Protein AF-A0A559KJH3-F1 (afdb_monomer_lite)

InterPro domains:
  IPR053285 Thylakoid lumenal pentapeptide repeat protein [PTHR47121] (6-112)
  IPR057481 Decapeptide repeat [PF25296] (1-58)

Foldseek 3Di:
DQVLVVVVVPDALLNVVVVPDALLSVVVSPDAPVSNVVSVDALLSNVVSVDAPVSCVVPDQLLSNVVSPDACLSCVVPDAPLSNVVSPDDPVSNVVSVDALVSCVVSPDDPVSVVSVVVVVVVVVVVVVVVVVVVVVVVVVVVVVVVVPDDDD

Organism: NCBI:txid267362

pLDDT: mean 89.69, std 12.47, range [52.88, 98.44]

Sequence (153 aa):
YTVKDLKDAGFTATELKNAGFQATELKDAGFTATELKNAGFAATELKNAGFKANELKADYTVKDLKDAGFTATELKADYTVKDLKDAGFKAKELINAQFTATELKNAGFTATDNEINKSFNITIFFLVIVIMSIIFVMFVINKNQNLKKKPKN

Secondary structure (DSSP, 8-state):
--HHHHHHTT--HHHHHHTT--HHHHHHTT--HHHHHHTT--HHHHHHTT--HHHHTTTS-HHHHHHTT--HHHHTTT--HHHHHHTT--HHHHHHTT--HHHHHHTT--TTSHHHHHHHHHHHHHHHHHHHHHHHHHHHHHHHHHHHTS---

Radius of gyration: 27.8 Å; chains: 1; bounding box: 46×40×95 Å

Structure (mmCIF, N/CA/C/O backbone):
data_AF-A0A559KJH3-F1
#
_entry.id   AF-A0A559KJH3-F1
#
loop_
_atom_site.group_PDB
_atom_site.id
_atom_site.type_symbol
_atom_site.label_atom_id
_atom_site.label_alt_id
_atom_site.label_comp_id
_atom_site.label_asym_id
_atom_site.label_entity_id
_atom_site.label_seq_id
_atom_site.pdbx_PDB_ins_code
_atom_site.Cartn_x
_atom_site.Cartn_y
_atom_site.Cartn_z
_atom_site.occupancy
_atom_site.B_iso_or_equiv
_atom_site.auth_seq_id
_atom_site.auth_comp_id
_atom_site.auth_asym_id
_atom_site.auth_atom_id
_atom_site.pdbx_PDB_model_num
ATOM 1 N N . TYR A 1 1 ? -18.570 -9.232 24.515 1.00 80.44 1 TYR A N 1
ATOM 2 C CA . TYR A 1 1 ? -18.994 -8.327 23.435 1.00 80.44 1 TYR A CA 1
ATOM 3 C C . TYR A 1 1 ? -17.964 -8.405 22.335 1.00 80.44 1 TYR A C 1
ATOM 5 O O . TYR A 1 1 ? -16.778 -8.422 22.647 1.00 80.44 1 TYR A O 1
ATOM 13 N N . THR A 1 2 ? -18.397 -8.545 21.088 1.00 94.12 2 THR A N 1
ATOM 14 C CA . THR A 1 2 ? -17.506 -8.434 19.930 1.00 94.12 2 THR A CA 1
ATOM 15 C C . THR A 1 2 ? -17.128 -6.967 19.716 1.00 94.12 2 THR A C 1
ATOM 17 O O . THR A 1 2 ? -17.827 -6.067 20.182 1.00 94.12 2 THR A O 1
ATOM 20 N N . VAL A 1 3 ? -16.044 -6.699 18.986 1.00 95.00 3 VAL A N 1
ATOM 21 C CA . VAL A 1 3 ? -15.673 -5.322 18.613 1.00 95.00 3 VAL A CA 1
ATOM 22 C C . VAL A 1 3 ? -16.775 -4.654 17.787 1.00 95.00 3 VAL A C 1
ATOM 24 O O . VAL A 1 3 ? -17.019 -3.458 17.929 1.00 95.00 3 VAL A O 1
ATOM 27 N N . LYS A 1 4 ? -17.505 -5.439 16.987 1.00 96.31 4 LYS A N 1
ATOM 28 C CA . LYS A 1 4 ? -18.681 -4.962 16.262 1.00 96.31 4 LYS A CA 1
ATOM 29 C C . LYS A 1 4 ? -19.794 -4.504 17.211 1.00 96.31 4 LYS A C 1
ATOM 31 O O . LYS A 1 4 ? -20.330 -3.425 17.001 1.00 96.31 4 LYS A O 1
ATOM 36 N N . ASP A 1 5 ? -20.085 -5.258 18.273 1.00 97.00 5 ASP A N 1
ATOM 37 C CA . ASP A 1 5 ? -21.086 -4.845 19.273 1.00 97.00 5 ASP A CA 1
ATOM 38 C C . ASP A 1 5 ? -20.685 -3.529 19.954 1.00 97.00 5 ASP A C 1
ATOM 40 O O . ASP A 1 5 ? -21.532 -2.680 20.215 1.00 97.00 5 ASP A O 1
ATOM 44 N N . LEU A 1 6 ? -19.387 -3.340 20.225 1.00 96.94 6 LEU A N 1
ATOM 45 C CA . LEU A 1 6 ? -18.873 -2.096 20.803 1.00 96.94 6 LEU A CA 1
ATOM 46 C C . LEU A 1 6 ? -19.002 -0.926 19.819 1.00 96.94 6 LEU A C 1
ATOM 48 O O . LEU A 1 6 ? -19.434 0.157 20.207 1.00 96.94 6 LEU A O 1
ATOM 52 N N . LYS A 1 7 ? -18.694 -1.142 18.538 1.00 96.56 7 LYS A N 1
ATOM 53 C CA . LYS A 1 7 ? -18.914 -0.135 17.495 1.00 96.56 7 LYS A CA 1
ATOM 54 C C . LYS A 1 7 ? -20.393 0.248 17.388 1.00 96.56 7 LYS A C 1
ATOM 56 O O . LYS A 1 7 ? -20.714 1.433 17.374 1.00 96.56 7 LYS A O 1
ATOM 61 N N . ASP A 1 8 ? -21.283 -0.742 17.351 1.00 96.75 8 ASP A N 1
ATOM 62 C CA . ASP A 1 8 ? -22.734 -0.536 17.260 1.00 96.75 8 ASP A CA 1
ATOM 63 C C . ASP A 1 8 ? -23.289 0.165 18.519 1.00 96.75 8 ASP A C 1
ATOM 65 O O . ASP A 1 8 ? -24.271 0.902 18.440 1.00 96.75 8 ASP A O 1
ATOM 69 N N . ALA A 1 9 ? -22.627 -0.002 19.670 1.00 96.94 9 ALA A N 1
ATOM 70 C CA . ALA A 1 9 ? -22.907 0.727 20.907 1.00 96.94 9 ALA A CA 1
ATOM 71 C C . ALA A 1 9 ? -22.328 2.160 20.944 1.00 96.94 9 ALA A C 1
ATOM 73 O O . ALA A 1 9 ? -22.537 2.871 21.926 1.00 96.94 9 ALA A O 1
ATOM 74 N N . GLY A 1 10 ? -21.627 2.600 19.894 1.00 96.81 10 GLY A N 1
ATOM 75 C CA . GLY A 1 10 ? -21.140 3.972 19.736 1.00 96.81 10 GLY A CA 1
ATOM 76 C C . GLY A 1 10 ? -19.699 4.220 20.185 1.00 96.81 10 GLY A C 1
ATOM 77 O O . GLY A 1 10 ? -19.275 5.374 20.194 1.00 96.81 10 GLY A O 1
ATOM 78 N N . PHE A 1 11 ? -18.932 3.180 20.527 1.00 97.88 11 PHE A N 1
ATOM 79 C CA . PHE A 1 11 ? -17.512 3.347 20.842 1.00 97.88 11 PHE A CA 1
ATOM 80 C C . PHE A 1 11 ? -16.716 3.735 19.591 1.00 97.88 11 PHE A C 1
ATOM 82 O O . PHE A 1 11 ? -16.850 3.139 18.519 1.00 97.88 11 PHE A O 1
ATOM 89 N N . THR A 1 12 ? -15.843 4.725 19.741 1.00 98.19 12 THR A N 1
ATOM 90 C CA . THR A 1 12 ? -14.959 5.217 18.683 1.00 98.19 12 THR A CA 1
ATOM 91 C C . THR A 1 12 ? -13.722 4.333 18.522 1.00 98.19 12 THR A C 1
ATOM 93 O O . THR A 1 12 ? -13.271 3.672 19.460 1.00 98.19 12 THR A O 1
ATOM 96 N N . ALA A 1 13 ? -13.094 4.376 17.343 1.00 98.06 13 ALA A N 1
ATOM 97 C CA . ALA A 1 13 ? -11.824 3.686 17.108 1.00 98.06 13 ALA A CA 1
ATOM 98 C C . ALA A 1 13 ? -10.724 4.109 18.105 1.00 98.06 13 ALA A C 1
ATOM 100 O O . ALA A 1 13 ? -9.914 3.278 18.508 1.00 98.06 13 ALA A O 1
ATOM 101 N N . THR A 1 14 ? -10.709 5.377 18.534 1.00 98.44 14 THR A N 1
ATOM 102 C CA . THR A 1 14 ? -9.753 5.900 19.524 1.00 98.44 14 THR A CA 1
ATOM 103 C C . THR A 1 14 ? -9.953 5.266 20.896 1.00 98.44 14 THR A C 1
ATOM 105 O O . THR A 1 14 ? -8.985 4.834 21.517 1.00 98.44 14 THR A O 1
ATOM 108 N N . GLU A 1 15 ? -11.197 5.179 21.371 1.00 98.38 15 GLU A N 1
ATOM 109 C CA . GLU A 1 15 ? -11.509 4.544 22.657 1.00 98.38 15 GLU A CA 1
ATOM 110 C C . GLU A 1 15 ? -11.135 3.065 22.643 1.00 98.38 15 GLU A C 1
ATOM 112 O O . GLU A 1 15 ? -10.513 2.576 23.584 1.00 98.38 15 GLU A O 1
ATOM 117 N N . LEU A 1 16 ? -11.444 2.368 21.548 1.00 97.94 16 LEU A N 1
ATOM 118 C CA . LEU A 1 16 ? -11.119 0.954 21.411 1.00 97.94 16 LEU A CA 1
ATOM 119 C C . LEU A 1 16 ? -9.606 0.722 21.300 1.00 97.94 16 LEU A C 1
ATOM 121 O O . LEU A 1 16 ? -9.075 -0.179 21.945 1.00 97.94 16 LEU A O 1
ATOM 125 N N . LYS A 1 17 ? -8.874 1.572 20.578 1.00 97.94 17 LYS A N 1
ATOM 126 C CA . LYS A 1 17 ? -7.408 1.511 20.564 1.00 97.94 17 LYS A CA 1
ATOM 127 C C . LYS A 1 17 ? -6.821 1.722 21.961 1.00 97.94 17 LYS A C 1
ATOM 129 O O . LYS A 1 17 ? -5.947 0.967 22.377 1.00 97.94 17 LYS A O 1
ATOM 134 N N . ASN A 1 18 ? -7.312 2.715 22.704 1.00 97.88 18 ASN A N 1
ATOM 135 C CA . ASN A 1 18 ? -6.870 2.977 24.078 1.00 97.88 18 ASN A CA 1
ATOM 136 C C . ASN A 1 18 ? -7.212 1.819 25.030 1.00 97.88 18 ASN A C 1
ATOM 138 O O . ASN A 1 18 ? -6.503 1.606 26.011 1.00 97.88 18 ASN A O 1
ATOM 142 N N . ALA A 1 19 ? -8.266 1.058 24.728 1.00 97.19 19 ALA A N 1
ATOM 143 C CA . ALA A 1 19 ? -8.620 -0.175 25.425 1.00 97.19 19 ALA A CA 1
ATOM 144 C C . ALA A 1 19 ? -7.776 -1.397 24.999 1.00 97.19 19 ALA A C 1
ATOM 146 O O . ALA A 1 19 ? -7.929 -2.466 25.586 1.00 97.19 19 ALA A O 1
ATOM 147 N N . GLY A 1 20 ? -6.878 -1.248 24.019 1.00 97.25 20 GLY A N 1
ATOM 148 C CA . GLY A 1 20 ? -5.938 -2.283 23.584 1.00 97.25 20 GLY A CA 1
ATOM 149 C C . GLY A 1 20 ? -6.370 -3.096 22.363 1.00 97.25 20 GLY A C 1
ATOM 150 O O . GLY A 1 20 ? -5.736 -4.107 22.076 1.00 97.25 20 GLY A O 1
ATOM 151 N N . PHE A 1 21 ? -7.420 -2.685 21.644 1.00 97.81 21 PHE A N 1
ATOM 152 C CA . PHE A 1 21 ? -7.818 -3.354 20.403 1.00 97.81 21 PHE A CA 1
ATOM 153 C C . PHE A 1 21 ? -6.862 -3.032 19.252 1.00 97.81 21 PHE A C 1
ATOM 155 O O . PHE A 1 21 ? -6.460 -1.884 19.042 1.00 97.81 21 PHE A O 1
ATOM 162 N N . GLN A 1 22 ? -6.551 -4.054 18.461 1.00 98.06 22 GLN A N 1
ATOM 163 C CA . GLN A 1 22 ? -5.651 -3.963 17.321 1.00 98.06 22 GLN A CA 1
ATOM 164 C C . GLN A 1 22 ? -6.390 -3.505 16.055 1.00 98.06 22 GLN A C 1
ATOM 166 O O . GLN A 1 22 ? -7.589 -3.734 15.884 1.00 98.06 22 GLN A O 1
ATOM 171 N N . ALA A 1 23 ? -5.658 -2.918 15.102 1.00 98.06 23 ALA A N 1
ATOM 172 C CA . ALA A 1 23 ? -6.223 -2.456 13.830 1.00 98.06 23 ALA A CA 1
ATOM 173 C C . ALA A 1 23 ? -6.962 -3.559 13.043 1.00 98.06 23 ALA A C 1
ATOM 175 O O . ALA A 1 23 ? -7.960 -3.266 12.388 1.00 98.06 23 ALA A O 1
ATOM 176 N N . THR A 1 24 ? -6.504 -4.816 13.120 1.00 98.25 24 THR A N 1
ATOM 177 C CA . THR A 1 24 ? -7.180 -5.988 12.530 1.00 98.25 24 THR A CA 1
ATOM 178 C C . THR A 1 24 ? -8.588 -6.164 13.080 1.00 98.25 24 THR A C 1
ATOM 180 O O . THR A 1 24 ? -9.539 -6.267 12.315 1.00 98.25 24 THR A O 1
ATOM 183 N N . GLU A 1 25 ? -8.734 -6.135 14.404 1.00 98.12 25 GLU A N 1
ATOM 184 C CA . GLU A 1 25 ? -10.016 -6.365 15.072 1.00 98.12 25 GLU A CA 1
ATOM 185 C C . GLU A 1 25 ? -11.003 -5.233 14.773 1.00 98.12 25 GLU A C 1
ATOM 187 O O . GLU A 1 25 ? -12.192 -5.465 14.552 1.00 98.12 25 GLU A O 1
ATOM 192 N N . LEU A 1 26 ? -10.502 -3.996 14.712 1.00 98.19 26 LEU A N 1
ATOM 193 C CA . LEU A 1 26 ? -11.313 -2.840 14.347 1.00 98.19 26 LEU A CA 1
ATOM 194 C C . LEU A 1 26 ? -11.728 -2.880 12.870 1.00 98.19 26 LEU A C 1
ATOM 196 O O . LEU A 1 26 ? -12.877 -2.582 12.539 1.00 98.19 26 LEU A O 1
ATOM 200 N N . LYS A 1 27 ? -10.834 -3.289 11.969 1.00 98.19 27 LYS A N 1
ATOM 201 C CA . LYS A 1 27 ? -11.180 -3.480 10.558 1.00 98.19 27 LYS A CA 1
ATOM 202 C C . LYS A 1 27 ? -12.259 -4.548 10.384 1.00 98.19 27 LYS A C 1
ATOM 204 O O . LYS A 1 27 ? -13.215 -4.315 9.650 1.00 98.19 27 LYS A O 1
ATOM 209 N N . ASP A 1 28 ? -12.144 -5.675 11.083 1.00 97.88 28 ASP A N 1
ATOM 210 C CA . ASP A 1 28 ? -13.130 -6.762 11.034 1.00 97.88 28 ASP A CA 1
ATOM 211 C C . ASP A 1 28 ? -14.492 -6.328 11.607 1.00 97.88 28 ASP A C 1
ATOM 213 O O . ASP A 1 28 ? -15.543 -6.769 11.142 1.00 97.88 28 ASP A O 1
ATOM 217 N N . ALA A 1 29 ? -14.492 -5.389 12.558 1.00 97.44 29 ALA A N 1
ATOM 218 C CA . ALA A 1 29 ? -15.695 -4.705 13.037 1.00 97.44 29 ALA A CA 1
ATOM 219 C C . ALA A 1 29 ? -16.235 -3.629 12.071 1.00 97.44 29 ALA A C 1
ATOM 221 O O . ALA A 1 29 ? -17.271 -3.014 12.332 1.00 97.44 29 ALA A O 1
ATOM 222 N N . GLY A 1 30 ? -15.555 -3.396 10.948 1.00 97.50 30 GLY A N 1
ATOM 223 C CA . GLY A 1 30 ? -15.970 -2.498 9.878 1.00 97.50 30 GLY A CA 1
ATOM 224 C C . GLY A 1 30 ? -15.522 -1.049 10.046 1.00 97.50 30 GLY A C 1
ATOM 225 O O . GLY A 1 30 ? -16.130 -0.170 9.438 1.00 97.50 30 GLY A O 1
ATOM 226 N N . PHE A 1 31 ? -14.538 -0.746 10.899 1.00 98.19 31 PHE A N 1
ATOM 227 C CA . PHE A 1 31 ? -13.913 0.581 10.906 1.00 98.19 31 PHE A CA 1
ATOM 228 C C . PHE A 1 31 ? -13.125 0.817 9.612 1.00 98.19 31 PHE A C 1
ATOM 230 O O . PHE A 1 31 ? -12.433 -0.064 9.101 1.00 98.19 31 PHE A O 1
ATOM 237 N N . THR A 1 32 ? -13.239 2.027 9.082 1.00 98.12 32 THR A N 1
ATOM 238 C CA . THR A 1 32 ? -12.542 2.487 7.880 1.00 98.12 32 THR A CA 1
ATOM 239 C C . THR A 1 32 ? -11.095 2.856 8.191 1.00 98.12 32 THR A C 1
ATOM 241 O O . THR A 1 32 ? -10.757 3.229 9.315 1.00 98.12 32 THR A O 1
ATOM 244 N N . ALA A 1 33 ? -10.232 2.830 7.174 1.00 97.75 33 ALA A N 1
ATOM 245 C CA . ALA A 1 33 ? -8.847 3.276 7.305 1.00 97.75 33 ALA A CA 1
ATOM 246 C C . ALA A 1 33 ? -8.731 4.697 7.884 1.00 97.75 33 ALA A C 1
ATOM 248 O O . ALA A 1 33 ? -7.896 4.934 8.755 1.00 97.75 33 ALA A O 1
ATOM 249 N N . THR A 1 34 ? -9.596 5.620 7.452 1.00 97.88 34 THR A N 1
ATOM 250 C CA . THR A 1 34 ? -9.632 7.005 7.939 1.00 97.88 34 THR A CA 1
ATOM 251 C C . THR A 1 34 ? -9.970 7.083 9.426 1.00 97.88 34 THR A C 1
ATOM 253 O O . THR A 1 34 ? -9.301 7.796 10.172 1.00 97.88 34 THR A O 1
ATOM 256 N N . GLU A 1 35 ? -10.965 6.321 9.895 1.00 98.06 35 GLU A N 1
ATOM 257 C CA . GLU A 1 35 ? -11.299 6.256 11.326 1.00 98.06 35 GLU A CA 1
ATOM 258 C C . GLU A 1 35 ? -10.116 5.733 12.151 1.00 98.06 35 GLU A C 1
ATOM 260 O O . GLU A 1 35 ? -9.799 6.292 13.201 1.00 98.06 35 GLU A O 1
ATOM 265 N N . LEU A 1 36 ? -9.415 4.708 11.659 1.00 98.25 36 LEU A N 1
ATOM 266 C CA . LEU A 1 36 ? -8.251 4.150 12.349 1.00 98.25 36 LEU A CA 1
ATOM 267 C C . LEU A 1 36 ? -7.046 5.098 12.334 1.00 98.25 36 LEU A C 1
ATOM 269 O O . LEU A 1 36 ? -6.353 5.254 13.339 1.00 98.25 36 LEU A O 1
ATOM 273 N N . LYS A 1 37 ? -6.812 5.798 11.227 1.00 97.81 37 LYS A N 1
ATOM 274 C CA . LYS A 1 37 ? -5.777 6.830 11.144 1.00 97.81 37 LYS A CA 1
AT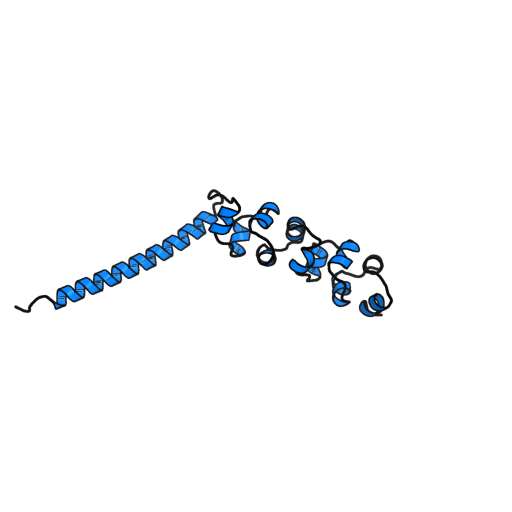OM 275 C C . LYS A 1 37 ? -6.053 7.977 12.117 1.00 97.81 37 LYS A C 1
ATOM 277 O O . LYS A 1 37 ? -5.137 8.421 12.803 1.00 97.81 37 LYS A O 1
ATOM 282 N N . ASN A 1 38 ? -7.311 8.400 12.252 1.00 97.81 38 ASN A N 1
ATOM 283 C CA . ASN A 1 38 ? -7.721 9.413 13.231 1.00 97.81 38 ASN A CA 1
ATOM 284 C C . ASN A 1 38 ? -7.596 8.921 14.682 1.00 97.81 38 ASN A C 1
ATOM 286 O O . ASN A 1 38 ? -7.286 9.712 15.570 1.00 97.81 38 ASN A O 1
ATOM 290 N N . ALA A 1 39 ? -7.746 7.614 14.917 1.00 97.81 39 ALA A N 1
ATOM 291 C CA . ALA A 1 39 ? -7.386 6.966 16.181 1.00 97.81 39 ALA A CA 1
ATOM 292 C C . ALA A 1 39 ? -5.860 6.837 16.390 1.00 97.81 39 ALA A C 1
ATOM 294 O O . ALA A 1 39 ? -5.389 6.370 17.429 1.00 97.81 39 ALA A O 1
ATOM 295 N N . GLY A 1 40 ? -5.059 7.256 15.411 1.00 97.81 40 GLY A N 1
ATOM 296 C CA . GLY A 1 40 ? -3.605 7.311 15.474 1.00 97.81 40 GLY A CA 1
ATOM 297 C C . GLY A 1 40 ? -2.908 6.005 15.109 1.00 97.81 40 GLY A C 1
ATOM 298 O O . GLY A 1 40 ? -1.771 5.808 15.533 1.00 97.81 40 GLY A O 1
ATOM 299 N N . PHE A 1 41 ? -3.567 5.062 14.432 1.00 98.19 41 PHE A N 1
ATOM 300 C CA . PHE A 1 41 ? -2.865 3.906 13.863 1.00 98.19 41 PHE A CA 1
ATOM 301 C C . PHE A 1 41 ? -1.891 4.366 12.766 1.00 98.19 41 PHE A C 1
ATOM 303 O O . PHE A 1 41 ? -2.192 5.259 11.972 1.00 98.19 41 PHE A O 1
ATOM 310 N N . ALA A 1 42 ? -0.706 3.767 12.720 1.00 97.94 42 ALA A N 1
ATOM 311 C CA . ALA A 1 42 ? 0.276 4.002 11.672 1.00 97.94 42 ALA A CA 1
ATOM 312 C C . ALA A 1 42 ? -0.077 3.215 10.398 1.00 97.94 42 ALA A C 1
ATOM 314 O O . ALA A 1 42 ? -0.692 2.149 10.460 1.00 97.94 42 ALA A O 1
ATOM 315 N N . ALA A 1 43 ? 0.391 3.681 9.235 1.00 97.94 43 ALA A N 1
ATOM 316 C CA . ALA A 1 43 ? 0.181 2.984 7.962 1.00 97.94 43 ALA A CA 1
ATOM 317 C C . ALA A 1 43 ? 0.666 1.521 7.994 1.00 97.94 43 ALA A C 1
ATOM 319 O O . ALA A 1 43 ? 0.026 0.657 7.400 1.00 97.94 43 ALA A O 1
ATOM 320 N N . THR A 1 44 ? 1.749 1.220 8.722 1.00 98.31 44 THR A N 1
ATOM 321 C CA . THR A 1 44 ? 2.257 -0.151 8.905 1.00 98.31 44 THR A CA 1
ATOM 322 C C . THR A 1 44 ? 1.256 -1.040 9.637 1.00 98.31 44 THR A C 1
ATOM 324 O O . THR A 1 44 ? 1.053 -2.188 9.252 1.00 98.31 44 THR A O 1
ATOM 327 N N . GLU A 1 45 ? 0.593 -0.519 10.671 1.00 98.31 45 GLU A N 1
ATOM 328 C CA . GLU A 1 45 ? -0.428 -1.259 11.421 1.00 98.31 45 GLU A CA 1
ATOM 329 C C . GLU A 1 45 ? -1.648 -1.534 10.539 1.00 98.31 45 GLU A C 1
ATOM 331 O O . GLU A 1 45 ? -2.175 -2.645 10.538 1.00 98.31 45 GLU A O 1
ATOM 336 N N . LEU A 1 46 ? -2.046 -0.556 9.719 1.00 98.38 46 LEU A N 1
ATOM 337 C CA . LEU A 1 46 ? -3.142 -0.718 8.765 1.00 98.38 46 LEU A CA 1
ATOM 338 C C . LEU A 1 46 ? -2.793 -1.696 7.640 1.00 98.38 46 LEU A C 1
ATOM 340 O O . LEU A 1 46 ? -3.617 -2.535 7.271 1.00 98.38 46 LEU A O 1
ATOM 344 N N . LYS A 1 47 ? -1.556 -1.663 7.135 1.00 98.06 47 LYS A N 1
ATOM 345 C CA . LYS A 1 47 ? -1.073 -2.661 6.177 1.00 98.06 47 LYS A CA 1
ATOM 346 C C . LYS A 1 47 ? -1.131 -4.064 6.776 1.00 98.06 47 LYS A C 1
ATOM 348 O O . LYS A 1 47 ? -1.637 -4.980 6.134 1.00 98.06 47 LYS A O 1
ATOM 353 N N . ASN A 1 48 ? -0.660 -4.227 8.011 1.00 98.12 48 ASN A N 1
ATOM 354 C CA . ASN A 1 48 ? -0.693 -5.508 8.719 1.00 98.12 48 ASN A CA 1
ATOM 355 C C . ASN A 1 48 ? -2.128 -5.971 9.008 1.00 98.12 48 ASN A C 1
ATOM 357 O O . ASN A 1 48 ? -2.396 -7.168 8.999 1.00 98.12 48 ASN A O 1
ATOM 361 N N . ALA A 1 49 ? -3.064 -5.032 9.176 1.00 97.69 49 ALA A N 1
ATOM 362 C CA . ALA A 1 49 ? -4.497 -5.311 9.217 1.00 97.69 49 ALA A CA 1
ATOM 363 C C . ALA A 1 49 ? -5.109 -5.661 7.847 1.00 97.69 49 ALA A C 1
ATOM 365 O O . ALA A 1 49 ? -6.289 -5.994 7.732 1.00 97.69 49 ALA A O 1
ATOM 366 N N . GLY A 1 50 ? -4.319 -5.610 6.777 1.00 97.81 50 GLY A N 1
ATOM 367 C CA . GLY A 1 50 ? -4.719 -5.977 5.426 1.00 97.81 50 GLY A CA 1
ATOM 368 C C . GLY A 1 50 ? -5.499 -4.889 4.693 1.00 97.81 50 GLY A C 1
ATOM 369 O O . GLY A 1 50 ? -6.276 -5.226 3.798 1.00 97.81 50 GLY A O 1
ATOM 370 N N . PHE A 1 51 ? -5.379 -3.620 5.093 1.00 98.06 51 PHE A N 1
ATOM 371 C CA . PHE A 1 51 ? -5.833 -2.516 4.247 1.00 98.06 51 PHE A CA 1
ATOM 372 C C . PHE A 1 51 ? -4.957 -2.427 2.998 1.00 98.06 51 PHE A C 1
ATOM 374 O O . PHE A 1 51 ? -3.736 -2.603 3.049 1.00 98.06 51 PHE A O 1
ATOM 381 N N . LYS A 1 52 ? -5.590 -2.149 1.864 1.00 97.44 52 LYS A N 1
ATOM 382 C CA . LYS A 1 52 ? -4.925 -1.937 0.582 1.00 97.44 52 LYS A CA 1
ATOM 383 C C . LYS A 1 52 ? -4.488 -0.484 0.443 1.00 97.44 52 LYS A C 1
ATOM 385 O O . LYS A 1 52 ? -5.045 0.419 1.060 1.00 97.44 52 LYS A O 1
ATOM 390 N N . ALA A 1 53 ? -3.511 -0.243 -0.424 1.00 96.12 53 ALA A N 1
ATOM 391 C CA . ALA A 1 53 ? -2.976 1.096 -0.643 1.00 96.12 53 ALA A CA 1
ATOM 392 C C . ALA A 1 53 ? -4.040 2.124 -1.064 1.00 96.12 53 ALA A C 1
ATOM 394 O O . ALA A 1 53 ? -4.007 3.259 -0.596 1.00 96.12 53 ALA A O 1
ATOM 395 N N . ASN A 1 54 ? -5.010 1.731 -1.896 1.00 95.88 54 ASN A N 1
ATOM 396 C CA . ASN A 1 54 ? -6.101 2.609 -2.321 1.00 95.88 54 ASN A CA 1
ATOM 397 C C . ASN A 1 54 ? -7.016 3.043 -1.162 1.00 95.88 54 ASN A C 1
ATOM 399 O O . ASN A 1 54 ? -7.539 4.153 -1.194 1.00 95.88 54 ASN A O 1
ATOM 403 N N . GLU A 1 55 ? -7.168 2.212 -0.128 1.00 97.06 55 GLU A N 1
ATOM 404 C CA . GLU A 1 55 ? -7.918 2.543 1.092 1.00 97.06 55 GLU A CA 1
ATOM 405 C C . GLU A 1 55 ? -7.150 3.531 1.982 1.00 97.06 55 GLU A C 1
ATOM 407 O O . GLU A 1 55 ? -7.758 4.282 2.737 1.00 97.06 55 GLU A O 1
ATOM 412 N N . LEU A 1 56 ? -5.817 3.555 1.881 1.00 97.12 56 LEU A N 1
ATOM 413 C CA . LEU A 1 56 ? -4.943 4.432 2.670 1.00 97.12 56 LEU A CA 1
ATOM 414 C C . LEU A 1 56 ? -4.570 5.733 1.942 1.00 97.12 56 LEU A C 1
ATOM 416 O O . LEU A 1 56 ? -4.101 6.683 2.568 1.00 97.12 56 LEU A O 1
ATOM 420 N N . LYS A 1 57 ? -4.780 5.796 0.624 1.00 94.44 57 LYS A N 1
ATOM 421 C CA . LYS A 1 57 ? -4.324 6.881 -0.257 1.00 94.44 57 LYS A CA 1
ATOM 422 C C . LYS A 1 57 ? -4.836 8.269 0.125 1.00 94.44 57 LYS A C 1
ATOM 424 O O . LYS A 1 57 ? -4.136 9.250 -0.110 1.00 94.44 57 LYS A O 1
ATOM 429 N N . ALA A 1 58 ? -6.047 8.363 0.670 1.00 93.69 58 ALA A N 1
ATOM 430 C CA . ALA A 1 58 ? -6.623 9.643 1.086 1.00 93.69 58 ALA A CA 1
ATOM 431 C C . ALA A 1 58 ? -5.917 10.231 2.317 1.00 93.69 58 ALA A C 1
ATOM 433 O O . ALA A 1 58 ? -5.929 11.441 2.526 1.00 93.69 58 ALA A O 1
ATOM 434 N N . ASP A 1 59 ? -5.298 9.369 3.121 1.00 96.06 59 ASP A N 1
ATOM 435 C CA . ASP A 1 59 ? -4.854 9.700 4.465 1.00 96.06 59 ASP A CA 1
ATOM 436 C C . ASP A 1 59 ? -3.340 9.677 4.648 1.00 96.06 59 ASP A C 1
ATOM 438 O O . ASP A 1 59 ? -2.834 10.358 5.543 1.00 96.06 59 ASP A O 1
ATOM 442 N N . TYR A 1 60 ? -2.627 8.939 3.803 1.00 96.56 60 TYR A N 1
ATOM 443 C CA . TYR A 1 60 ? -1.187 8.744 3.891 1.00 96.56 60 TYR A CA 1
ATOM 444 C C . TYR A 1 60 ? -0.485 9.172 2.609 1.00 96.56 60 TYR A C 1
ATOM 446 O O . TYR A 1 60 ? -0.984 8.984 1.497 1.00 96.56 60 TYR A O 1
ATOM 454 N N . THR A 1 61 ? 0.719 9.719 2.762 1.00 97.69 61 THR A N 1
ATOM 455 C CA . THR A 1 61 ? 1.568 10.022 1.612 1.00 97.69 61 THR A CA 1
ATOM 456 C C . THR A 1 61 ? 2.138 8.733 1.024 1.00 97.69 61 THR A C 1
ATOM 458 O O . THR A 1 61 ? 2.277 7.716 1.702 1.00 97.69 61 THR A O 1
ATOM 461 N N . VAL A 1 62 ? 2.554 8.772 -0.242 1.00 98.00 62 VAL A N 1
ATOM 462 C CA . VAL A 1 62 ? 3.227 7.631 -0.892 1.00 98.00 62 VAL A CA 1
ATOM 463 C C . VAL A 1 62 ? 4.489 7.215 -0.133 1.00 98.00 62 VAL A C 1
ATOM 465 O O . VAL A 1 62 ? 4.825 6.032 -0.086 1.00 98.00 62 VAL A O 1
ATOM 468 N N . LYS A 1 63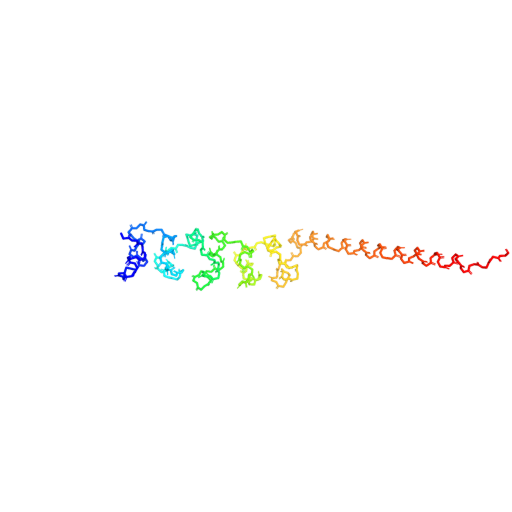 ? 5.172 8.179 0.499 1.00 98.00 63 LYS A N 1
ATOM 469 C CA . LYS A 1 63 ? 6.325 7.909 1.357 1.00 98.00 63 LYS A CA 1
ATOM 470 C C . LYS A 1 63 ? 5.916 7.124 2.605 1.00 98.00 63 LYS A C 1
ATOM 472 O O . LYS A 1 63 ? 6.569 6.132 2.903 1.00 98.00 63 LYS A O 1
ATOM 477 N N . ASP A 1 64 ? 4.828 7.504 3.273 1.00 97.88 64 ASP A N 1
ATOM 478 C CA . ASP A 1 64 ? 4.318 6.763 4.436 1.00 97.88 64 ASP A CA 1
ATOM 479 C C . ASP A 1 64 ? 3.933 5.329 4.055 1.00 97.88 64 ASP A C 1
ATOM 481 O O . ASP A 1 64 ? 4.249 4.388 4.777 1.00 97.88 64 ASP A O 1
ATOM 485 N N . LEU A 1 65 ? 3.301 5.141 2.889 1.00 98.19 65 LEU A N 1
ATOM 486 C CA . LEU A 1 65 ? 2.964 3.810 2.379 1.00 98.19 65 LEU A CA 1
ATOM 487 C C . LEU A 1 65 ? 4.222 2.984 2.083 1.00 98.19 65 LEU A C 1
ATOM 489 O O . LEU A 1 65 ? 4.304 1.810 2.440 1.00 98.19 65 LEU A O 1
ATOM 493 N N . LYS A 1 66 ? 5.238 3.589 1.468 1.00 98.06 66 LYS A N 1
ATOM 494 C CA . LYS A 1 66 ? 6.519 2.919 1.239 1.00 98.06 66 LYS A CA 1
ATOM 495 C C . LYS A 1 66 ? 7.203 2.532 2.552 1.00 98.06 66 LYS A C 1
ATOM 497 O O . LYS A 1 66 ? 7.675 1.405 2.671 1.00 98.06 66 LYS A O 1
ATOM 502 N N . ASP A 1 67 ? 7.239 3.435 3.527 1.00 97.88 67 ASP A N 1
ATOM 503 C CA . ASP A 1 67 ? 7.841 3.193 4.843 1.00 97.88 67 ASP A CA 1
ATOM 504 C C . ASP A 1 67 ? 7.053 2.132 5.634 1.00 97.88 67 ASP A C 1
ATOM 506 O O . ASP A 1 67 ? 7.640 1.342 6.372 1.00 97.88 67 ASP A O 1
ATOM 510 N N . ALA A 1 68 ? 5.741 2.034 5.401 1.00 97.62 68 ALA A N 1
ATOM 511 C CA . ALA A 1 68 ? 4.888 0.938 5.862 1.00 97.62 68 ALA A CA 1
ATOM 512 C C . ALA A 1 68 ? 5.118 -0.390 5.117 1.00 97.62 68 ALA A C 1
ATOM 514 O O . ALA A 1 68 ? 4.507 -1.410 5.439 1.00 97.62 68 ALA A O 1
ATOM 515 N N . GLY A 1 69 ? 5.998 -0.394 4.116 1.00 97.81 69 GLY A N 1
ATOM 516 C CA 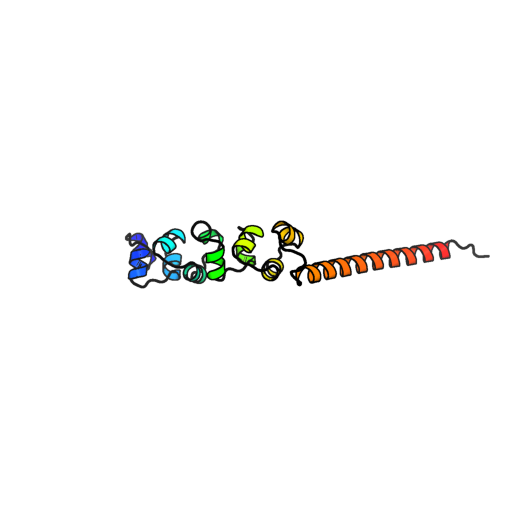. GLY A 1 69 ? 6.418 -1.568 3.369 1.00 97.81 69 GLY A CA 1
ATOM 517 C C . GLY A 1 69 ? 5.561 -1.888 2.150 1.00 97.81 69 GLY A C 1
ATOM 518 O O . GLY A 1 69 ? 5.687 -2.990 1.618 1.00 97.81 69 GLY A O 1
ATOM 519 N N . PHE A 1 70 ? 4.658 -1.008 1.699 1.00 98.19 70 PHE A N 1
ATOM 520 C CA . PHE A 1 70 ? 3.977 -1.195 0.411 1.00 98.19 70 PHE A CA 1
ATOM 521 C C . PHE A 1 70 ? 4.991 -1.197 -0.737 1.00 98.19 70 PHE A C 1
ATOM 523 O O . PHE A 1 70 ? 5.866 -0.339 -0.838 1.00 98.19 70 PHE A O 1
ATOM 530 N N . THR A 1 71 ? 4.869 -2.189 -1.610 1.00 98.00 71 THR A N 1
ATOM 531 C CA . THR A 1 71 ? 5.710 -2.358 -2.791 1.00 98.00 71 THR A CA 1
ATOM 532 C C . THR A 1 71 ? 5.215 -1.484 -3.938 1.00 98.00 71 THR A C 1
ATOM 534 O O . THR A 1 71 ? 4.033 -1.159 -4.035 1.00 98.00 71 THR A O 1
ATOM 537 N N . ALA A 1 72 ? 6.100 -1.168 -4.883 1.00 97.12 72 ALA A N 1
ATOM 538 C CA . ALA A 1 72 ? 5.705 -0.462 -6.099 1.00 97.12 72 ALA A CA 1
ATOM 539 C C . ALA A 1 72 ? 4.599 -1.200 -6.882 1.00 97.12 72 ALA A C 1
ATOM 541 O O . ALA A 1 72 ? 3.772 -0.552 -7.514 1.00 97.12 72 ALA A O 1
ATOM 542 N N . THR A 1 73 ? 4.544 -2.536 -6.808 1.00 97.06 73 THR A N 1
ATOM 543 C CA . THR A 1 73 ? 3.481 -3.343 -7.427 1.00 97.06 73 THR A CA 1
ATOM 544 C C . THR A 1 73 ? 2.121 -3.072 -6.788 1.00 97.06 73 THR A C 1
ATOM 546 O O . THR A 1 73 ? 1.139 -2.905 -7.505 1.00 97.06 73 THR A O 1
ATOM 549 N N . GLU A 1 74 ? 2.061 -2.984 -5.456 1.00 97.44 74 GLU A N 1
ATOM 550 C CA . GLU A 1 74 ? 0.829 -2.672 -4.716 1.00 97.44 74 GLU A CA 1
ATOM 551 C C . GLU A 1 74 ? 0.352 -1.232 -4.963 1.00 97.44 74 GLU A C 1
ATOM 553 O O . GLU A 1 74 ? -0.843 -0.963 -4.891 1.00 97.44 74 GLU A O 1
ATOM 558 N N . LEU A 1 75 ? 1.273 -0.314 -5.272 1.00 97.56 75 LEU A N 1
ATOM 559 C CA . LEU A 1 75 ? 0.978 1.105 -5.496 1.00 97.56 75 LEU A CA 1
ATOM 560 C C . LEU A 1 75 ? 0.718 1.459 -6.970 1.00 97.56 75 LEU A C 1
ATOM 562 O O . LEU A 1 75 ? 0.180 2.524 -7.264 1.00 97.56 75 LEU A O 1
ATOM 566 N N . LYS A 1 76 ? 1.081 0.584 -7.911 1.00 95.00 76 LYS A N 1
ATOM 567 C CA . LYS A 1 76 ? 1.061 0.873 -9.354 1.00 95.00 76 LYS A CA 1
ATOM 568 C C . LYS A 1 76 ? -0.305 1.280 -9.901 1.00 95.00 76 LYS A C 1
ATOM 570 O O . LYS A 1 76 ? -0.362 2.072 -10.835 1.00 95.00 76 LYS A O 1
ATOM 575 N N . ALA A 1 77 ? -1.387 0.723 -9.361 1.00 93.94 77 ALA A N 1
ATOM 576 C CA . ALA A 1 77 ? -2.738 1.006 -9.845 1.00 93.94 77 ALA A CA 1
ATOM 577 C C . ALA A 1 77 ? -3.168 2.458 -9.577 1.00 93.94 77 ALA A C 1
ATOM 579 O O . ALA A 1 77 ? -3.957 3.014 -10.337 1.00 93.94 77 ALA A O 1
ATOM 580 N N . ASP A 1 78 ? -2.632 3.070 -8.520 1.00 95.38 78 ASP A N 1
ATOM 581 C CA . ASP A 1 78 ? -3.136 4.332 -7.985 1.00 95.38 78 ASP A CA 1
ATOM 582 C C . ASP A 1 78 ? -2.137 5.489 -8.074 1.00 95.38 78 ASP A C 1
ATOM 584 O O . ASP A 1 78 ? -2.526 6.637 -7.839 1.00 95.38 78 ASP A O 1
ATOM 588 N N . TYR A 1 79 ? -0.871 5.214 -8.391 1.00 96.25 79 TYR A N 1
ATOM 589 C CA . TYR A 1 79 ? 0.211 6.195 -8.358 1.00 96.25 79 TYR A CA 1
ATOM 590 C C . TYR A 1 79 ? 1.054 6.168 -9.629 1.00 96.25 79 TYR A C 1
ATOM 592 O O . TYR A 1 79 ? 1.316 5.117 -10.215 1.00 96.25 79 TYR A O 1
ATOM 600 N N . THR A 1 80 ? 1.522 7.345 -10.043 1.00 96.62 80 THR A N 1
ATOM 601 C CA . THR A 1 80 ? 2.413 7.472 -11.196 1.00 96.62 80 THR A CA 1
ATOM 602 C C . THR A 1 80 ? 3.850 7.106 -10.824 1.00 96.62 80 THR A C 1
ATOM 604 O O . THR A 1 80 ? 4.263 7.175 -9.666 1.00 96.62 80 THR A O 1
ATOM 607 N N . VAL A 1 81 ? 4.673 6.790 -11.828 1.00 96.25 81 VAL A N 1
ATOM 608 C CA . VAL A 1 81 ? 6.118 6.560 -11.635 1.00 96.25 81 VAL A CA 1
ATOM 609 C C . VAL A 1 81 ? 6.806 7.766 -10.994 1.00 96.25 81 VAL A C 1
ATOM 611 O O . VAL A 1 81 ? 7.746 7.591 -10.219 1.00 96.25 81 VAL A O 1
ATOM 614 N N . LYS A 1 82 ? 6.327 8.985 -11.276 1.00 96.56 82 LYS A N 1
ATOM 615 C CA . LYS A 1 82 ? 6.841 10.200 -10.647 1.00 96.56 82 LYS A CA 1
ATOM 616 C C . LYS A 1 82 ? 6.524 10.224 -9.150 1.00 96.56 82 LYS A C 1
ATOM 618 O O . LYS A 1 82 ? 7.439 10.445 -8.367 1.00 96.56 82 LYS A O 1
ATOM 623 N N . ASP A 1 83 ? 5.287 9.927 -8.756 1.00 97.31 83 ASP A N 1
ATOM 624 C CA . ASP A 1 83 ? 4.891 9.887 -7.339 1.00 97.31 83 ASP A CA 1
ATOM 625 C C . ASP A 1 83 ? 5.727 8.864 -6.557 1.00 97.31 83 ASP A C 1
ATOM 627 O O . ASP A 1 83 ? 6.229 9.144 -5.469 1.00 97.31 83 ASP A O 1
ATOM 631 N N . LEU A 1 84 ? 5.939 7.681 -7.144 1.00 97.75 84 LEU A N 1
ATOM 632 C CA . LEU A 1 84 ? 6.760 6.630 -6.542 1.00 97.75 84 LEU A CA 1
ATOM 633 C C . LEU A 1 84 ? 8.240 7.037 -6.465 1.00 97.75 84 LEU A C 1
ATOM 635 O O . LEU A 1 84 ? 8.905 6.805 -5.454 1.00 97.75 84 LEU A O 1
ATOM 639 N N . LYS A 1 85 ? 8.774 7.681 -7.504 1.00 95.94 85 LYS A N 1
ATOM 640 C CA . LYS A 1 85 ? 10.138 8.221 -7.476 1.00 95.94 85 LYS A CA 1
ATOM 641 C C . LYS A 1 85 ? 10.303 9.272 -6.379 1.00 95.94 85 LYS A C 1
ATOM 643 O O . LYS A 1 85 ? 11.289 9.214 -5.647 1.00 95.94 85 LYS A O 1
ATOM 648 N N . ASP A 1 86 ? 9.348 10.187 -6.245 1.00 96.94 86 ASP A N 1
ATOM 649 C CA . ASP A 1 86 ? 9.367 11.251 -5.235 1.00 96.94 86 ASP A CA 1
ATOM 650 C C . ASP A 1 86 ? 9.250 10.672 -3.810 1.00 96.94 86 ASP A C 1
ATOM 652 O O . ASP A 1 86 ? 9.890 11.164 -2.882 1.00 96.94 86 ASP A O 1
ATOM 656 N N . ALA A 1 87 ? 8.545 9.547 -3.644 1.00 97.25 87 ALA A N 1
ATOM 657 C CA . ALA A 1 87 ? 8.546 8.740 -2.416 1.00 97.25 87 ALA A CA 1
ATOM 658 C C . ALA A 1 87 ? 9.851 7.942 -2.189 1.00 97.25 87 ALA A C 1
ATOM 660 O O . ALA A 1 87 ? 10.044 7.276 -1.167 1.00 97.25 87 ALA A O 1
ATOM 661 N N . GLY A 1 88 ? 10.777 7.989 -3.144 1.00 96.19 88 GLY A N 1
ATOM 662 C CA . GLY A 1 88 ? 12.105 7.401 -3.056 1.00 96.19 88 GLY A CA 1
ATOM 663 C C . GLY A 1 88 ? 12.205 5.946 -3.513 1.00 96.19 88 GLY A C 1
ATOM 664 O O . GLY A 1 88 ? 13.198 5.297 -3.158 1.00 96.19 88 GLY A O 1
ATOM 665 N N . PHE A 1 89 ? 11.218 5.405 -4.236 1.00 95.69 89 PHE A N 1
ATOM 666 C CA . PHE A 1 89 ? 11.374 4.117 -4.924 1.00 95.69 89 PHE A CA 1
ATOM 667 C C . PHE A 1 89 ? 12.496 4.205 -5.965 1.00 95.69 89 PHE A C 1
ATOM 669 O O . PHE A 1 89 ? 12.666 5.212 -6.657 1.00 95.69 89 PHE A O 1
ATOM 676 N N . LYS A 1 90 ? 13.291 3.143 -6.074 1.00 93.50 90 LYS A N 1
ATOM 677 C CA . LYS A 1 90 ? 14.400 3.038 -7.027 1.00 93.50 90 LYS A CA 1
ATOM 678 C C . LYS A 1 90 ? 13.922 2.459 -8.354 1.00 93.50 90 LYS A C 1
ATOM 680 O O . LYS A 1 90 ? 12.982 1.670 -8.395 1.00 93.50 90 LYS A O 1
ATOM 685 N N . ALA A 1 91 ? 14.641 2.766 -9.435 1.00 90.31 91 ALA A N 1
ATOM 686 C CA . ALA A 1 91 ? 14.338 2.262 -10.777 1.00 90.31 91 ALA A CA 1
ATOM 687 C C . ALA A 1 91 ? 14.124 0.737 -10.808 1.00 90.31 91 ALA A C 1
ATOM 689 O O . ALA A 1 91 ? 13.173 0.256 -11.416 1.00 90.31 91 ALA A O 1
ATOM 690 N N . LYS A 1 92 ? 14.956 -0.025 -10.086 1.00 86.75 92 LYS A N 1
ATOM 691 C CA . LYS A 1 92 ? 14.835 -1.487 -9.980 1.00 86.75 92 LYS A CA 1
ATOM 692 C C . LYS A 1 92 ? 13.504 -1.941 -9.369 1.00 86.75 92 LYS A C 1
ATOM 694 O O . LYS A 1 92 ? 12.907 -2.892 -9.859 1.00 86.75 92 LYS A O 1
ATOM 699 N N . GLU A 1 93 ? 13.029 -1.267 -8.324 1.00 92.75 93 GLU A N 1
ATOM 700 C CA . GLU A 1 93 ? 11.749 -1.591 -7.677 1.00 92.75 93 GLU A CA 1
ATOM 701 C C . GLU A 1 93 ? 10.575 -1.338 -8.632 1.00 92.75 93 GLU A C 1
ATOM 703 O O . GLU A 1 93 ? 9.642 -2.133 -8.700 1.00 92.75 93 GLU A O 1
ATOM 708 N N . LEU A 1 94 ? 10.665 -0.272 -9.429 1.00 93.25 94 LEU A N 1
ATOM 709 C CA . LEU A 1 94 ? 9.656 0.094 -10.423 1.00 93.25 94 LEU A CA 1
ATOM 710 C C . LEU A 1 94 ? 9.666 -0.863 -11.627 1.00 93.25 94 LEU A C 1
ATOM 712 O O . LEU A 1 94 ? 8.608 -1.267 -12.105 1.00 93.25 94 LEU A O 1
ATOM 716 N N . ILE A 1 95 ? 10.844 -1.303 -12.076 1.00 88.19 95 ILE A N 1
ATOM 717 C CA . ILE A 1 95 ? 10.972 -2.348 -13.104 1.00 88.19 95 ILE A CA 1
ATOM 718 C C . ILE A 1 95 ? 10.370 -3.669 -12.612 1.00 88.19 95 ILE A C 1
ATOM 720 O O . ILE A 1 95 ? 9.640 -4.320 -13.356 1.00 88.19 95 ILE A O 1
ATOM 724 N N . ASN A 1 96 ? 10.622 -4.055 -11.356 1.00 89.38 96 ASN A N 1
ATOM 725 C CA . ASN A 1 96 ? 10.027 -5.257 -10.763 1.00 89.38 96 ASN A CA 1
ATOM 726 C C . ASN A 1 96 ? 8.497 -5.152 -10.655 1.00 89.38 96 ASN A C 1
ATOM 728 O O . ASN A 1 96 ? 7.802 -6.152 -10.814 1.00 89.38 96 ASN A O 1
ATOM 732 N N . ALA A 1 97 ? 7.973 -3.939 -10.462 1.00 93.06 97 ALA A N 1
ATOM 733 C CA . ALA A 1 97 ? 6.547 -3.630 -10.563 1.00 93.06 97 ALA A CA 1
ATOM 734 C C . ALA A 1 97 ? 6.036 -3.531 -12.016 1.00 93.06 97 ALA A C 1
ATOM 736 O O . ALA A 1 97 ? 4.890 -3.151 -12.266 1.00 93.06 97 ALA A O 1
ATOM 737 N N . GLN A 1 98 ? 6.860 -3.896 -13.000 1.00 92.06 98 GLN A N 1
ATOM 738 C CA . GLN A 1 98 ? 6.537 -3.907 -14.426 1.00 92.06 98 GLN A CA 1
ATOM 739 C C . GLN A 1 98 ? 6.213 -2.518 -15.001 1.00 92.06 98 GLN A C 1
ATOM 741 O O . GLN A 1 98 ? 5.394 -2.410 -15.916 1.00 92.06 98 GLN A O 1
ATOM 746 N N . PHE A 1 99 ? 6.788 -1.442 -14.459 1.00 87.94 99 PHE A N 1
ATOM 747 C CA . PHE A 1 99 ? 6.814 -0.164 -15.171 1.00 87.94 99 PHE A CA 1
ATOM 748 C C . PHE A 1 99 ? 7.794 -0.246 -16.346 1.00 87.94 99 PHE A C 1
ATOM 750 O O . PHE A 1 99 ? 8.857 -0.865 -16.269 1.00 87.94 99 PHE A O 1
ATOM 757 N N . THR A 1 100 ? 7.425 0.374 -17.457 1.00 88.38 100 THR A N 1
ATOM 758 C CA . THR A 1 100 ? 8.199 0.389 -18.695 1.00 88.38 100 THR A CA 1
ATOM 759 C C . THR A 1 100 ? 9.362 1.371 -18.609 1.00 88.38 100 THR A C 1
ATOM 761 O O . THR A 1 100 ? 9.293 2.405 -17.945 1.00 88.38 100 THR A O 1
ATOM 764 N N . ALA A 1 101 ? 10.432 1.105 -19.361 1.00 83.06 101 ALA A N 1
ATOM 765 C CA . ALA A 1 101 ? 11.575 2.015 -19.445 1.00 83.06 101 ALA A CA 1
ATOM 766 C C . ALA A 1 101 ? 11.170 3.434 -19.894 1.00 83.06 101 ALA A C 1
ATOM 768 O O . ALA A 1 101 ? 11.752 4.416 -19.435 1.00 83.06 101 ALA A O 1
ATOM 769 N N . THR A 1 102 ? 10.150 3.547 -20.751 1.00 85.19 102 THR A N 1
ATOM 770 C CA . THR A 1 102 ? 9.583 4.834 -21.176 1.00 85.19 102 THR A CA 1
ATOM 771 C C . THR A 1 102 ? 8.962 5.590 -20.005 1.00 85.19 102 THR A C 1
ATOM 773 O O . THR A 1 102 ? 9.242 6.773 -19.838 1.00 85.19 102 THR A O 1
ATOM 776 N N . GLU A 1 103 ? 8.170 4.925 -19.160 1.00 91.94 103 GLU A N 1
ATOM 777 C CA . GLU A 1 103 ? 7.574 5.555 -17.975 1.00 91.94 103 GLU A CA 1
ATOM 778 C C . GLU A 1 103 ? 8.645 5.995 -16.966 1.00 91.94 103 GLU A C 1
ATOM 780 O O . GLU A 1 103 ? 8.573 7.109 -16.446 1.00 91.94 103 GLU A O 1
ATOM 785 N N . LEU A 1 104 ? 9.685 5.177 -16.749 1.00 90.00 104 LEU A N 1
ATOM 786 C CA . LEU A 1 104 ? 10.836 5.554 -15.918 1.00 90.00 104 LEU A CA 1
ATOM 787 C C . LEU A 1 104 ? 11.567 6.781 -16.481 1.00 90.00 104 LEU A C 1
ATOM 789 O O . LEU A 1 104 ? 11.847 7.729 -15.745 1.00 90.00 104 LEU A O 1
ATOM 793 N N . LYS A 1 105 ? 11.837 6.807 -17.790 1.00 88.31 105 LYS A N 1
ATOM 794 C CA . LYS A 1 105 ? 12.470 7.954 -18.452 1.00 88.31 105 LYS A CA 1
ATOM 795 C C . LYS A 1 105 ? 11.622 9.220 -18.315 1.00 88.31 105 LYS A C 1
ATOM 797 O O . LYS A 1 105 ? 12.164 10.278 -18.007 1.00 88.31 105 LYS A O 1
ATOM 802 N N . ASN A 1 106 ? 10.306 9.114 -18.493 1.00 91.12 106 ASN A N 1
ATOM 803 C CA . ASN A 1 106 ? 9.380 10.242 -18.365 1.00 91.12 106 ASN A CA 1
ATOM 804 C C . ASN A 1 106 ? 9.304 10.775 -16.924 1.00 91.12 106 ASN A C 1
ATOM 806 O O . ASN A 1 106 ? 9.149 11.975 -16.725 1.00 91.12 106 ASN A O 1
ATOM 810 N N . ALA A 1 107 ? 9.486 9.913 -15.920 1.00 91.88 107 ALA A N 1
ATOM 811 C CA . ALA A 1 107 ? 9.649 10.317 -14.521 1.00 91.88 107 ALA A CA 1
ATOM 812 C C . ALA A 1 107 ? 11.058 10.871 -14.201 1.00 91.88 107 ALA A C 1
ATOM 814 O O . ALA A 1 107 ? 11.360 11.239 -13.061 1.00 91.88 107 ALA A O 1
ATOM 815 N N . GLY A 1 108 ? 11.949 10.939 -15.193 1.00 90.19 108 GLY A N 1
ATOM 816 C CA . GLY A 1 108 ? 13.294 11.490 -15.071 1.00 90.19 108 GLY A CA 1
ATOM 817 C C . GLY A 1 108 ? 14.306 10.536 -14.437 1.00 90.19 108 GLY A C 1
ATOM 818 O O . GLY A 1 108 ? 15.227 11.008 -13.773 1.00 90.19 108 GLY A O 1
ATOM 819 N N . PHE A 1 109 ? 14.124 9.218 -14.543 1.00 85.94 109 PHE A N 1
ATOM 820 C CA . PHE A 1 109 ? 15.228 8.276 -14.326 1.00 85.94 109 PHE A CA 1
ATOM 821 C C . PHE A 1 109 ? 16.174 8.326 -15.533 1.00 85.94 109 PHE A C 1
ATOM 823 O O . PHE A 1 109 ? 15.725 8.375 -16.682 1.00 85.94 109 PHE A O 1
ATOM 830 N N . THR A 1 110 ? 17.485 8.342 -15.289 1.00 77.50 110 THR A N 1
ATOM 831 C CA . THR A 1 110 ? 18.511 8.432 -16.340 1.00 77.50 110 THR A CA 1
ATOM 832 C C . THR A 1 110 ? 19.192 7.084 -16.548 1.00 77.50 110 THR A C 1
ATOM 834 O O . THR A 1 110 ? 19.258 6.252 -15.651 1.00 77.50 110 THR A O 1
ATOM 837 N N . ALA A 1 111 ? 19.750 6.859 -17.741 1.00 59.28 111 ALA A N 1
ATOM 838 C CA . ALA A 1 111 ? 20.383 5.588 -18.120 1.00 59.28 111 ALA A CA 1
ATOM 839 C C . ALA A 1 111 ? 21.630 5.205 -17.287 1.00 59.28 111 ALA A C 1
ATOM 841 O O . ALA A 1 111 ? 22.153 4.105 -17.440 1.00 59.28 111 ALA A O 1
ATOM 842 N N . THR A 1 112 ? 22.096 6.090 -16.402 1.00 55.59 112 THR A N 1
ATOM 843 C CA . THR A 1 112 ? 23.107 5.797 -15.374 1.00 55.59 112 THR A CA 1
ATOM 844 C C . THR A 1 112 ? 22.585 4.872 -14.271 1.00 55.59 112 THR A C 1
ATOM 846 O O . THR A 1 112 ? 23.382 4.286 -13.543 1.00 55.59 112 THR A O 1
ATOM 849 N N . ASP A 1 113 ? 21.267 4.675 -14.180 1.00 57.97 113 ASP A N 1
ATOM 850 C CA . ASP A 1 113 ? 20.665 3.599 -13.400 1.00 57.97 113 ASP A CA 1
ATOM 851 C C . ASP A 1 113 ? 20.894 2.275 -14.144 1.00 57.97 113 ASP A C 1
ATOM 853 O O . ASP A 1 113 ? 20.076 1.830 -14.949 1.00 57.97 113 ASP A O 1
ATOM 857 N N . ASN A 1 114 ? 22.062 1.678 -13.893 1.00 52.88 114 ASN A N 1
ATOM 858 C CA . ASN A 1 114 ? 22.693 0.526 -14.559 1.00 52.88 114 ASN A CA 1
ATOM 859 C C . ASN A 1 114 ? 21.760 -0.667 -14.917 1.00 52.88 114 ASN A C 1
ATOM 861 O O . ASN A 1 114 ? 22.076 -1.480 -15.782 1.00 52.88 114 ASN A O 1
ATOM 865 N N . GLU A 1 115 ? 20.591 -0.775 -14.283 1.00 57.09 115 GLU A N 1
ATOM 866 C CA . GLU A 1 115 ? 19.583 -1.824 -14.491 1.00 57.09 115 GLU A CA 1
ATOM 867 C C . GLU A 1 115 ? 18.630 -1.548 -15.678 1.00 57.09 115 GLU A C 1
ATOM 869 O O . GLU A 1 115 ? 18.184 -2.490 -16.337 1.00 57.09 115 GLU A O 1
ATOM 874 N N . ILE A 1 116 ? 18.352 -0.278 -16.021 1.00 57.56 116 ILE A N 1
ATOM 875 C CA . ILE A 1 116 ? 17.470 0.083 -17.155 1.00 57.56 116 ILE A CA 1
ATOM 876 C C . ILE A 1 116 ? 18.109 -0.359 -18.481 1.00 57.56 116 ILE A C 1
ATOM 878 O O . ILE A 1 116 ? 17.440 -0.919 -19.352 1.00 57.56 116 ILE A O 1
ATOM 882 N N . ASN A 1 117 ? 19.428 -0.177 -18.607 1.00 53.72 117 ASN A N 1
ATOM 883 C CA . ASN A 1 117 ? 20.198 -0.551 -19.794 1.00 53.72 117 ASN A CA 1
ATOM 884 C C . ASN A 1 117 ? 20.221 -2.078 -20.010 1.00 53.72 117 ASN A C 1
ATOM 886 O O . ASN A 1 117 ? 20.185 -2.554 -21.142 1.00 53.72 117 ASN A O 1
ATOM 890 N N . LYS A 1 118 ? 20.199 -2.873 -18.930 1.00 60.62 118 LYS A N 1
ATOM 891 C CA . LYS A 1 118 ? 20.202 -4.340 -19.020 1.00 60.62 118 LYS A CA 1
ATOM 892 C C . LYS A 1 118 ? 18.898 -4.877 -19.617 1.00 60.62 118 LYS A C 1
ATOM 894 O O . LYS A 1 118 ? 18.948 -5.663 -20.557 1.00 60.62 118 LYS A O 1
ATOM 899 N N . SER A 1 119 ? 17.742 -4.416 -19.132 1.00 56.91 119 SER A N 1
ATOM 900 C CA . SER A 1 119 ? 16.430 -4.818 -19.673 1.00 56.91 119 SER A CA 1
ATOM 901 C C . SER A 1 119 ? 16.224 -4.347 -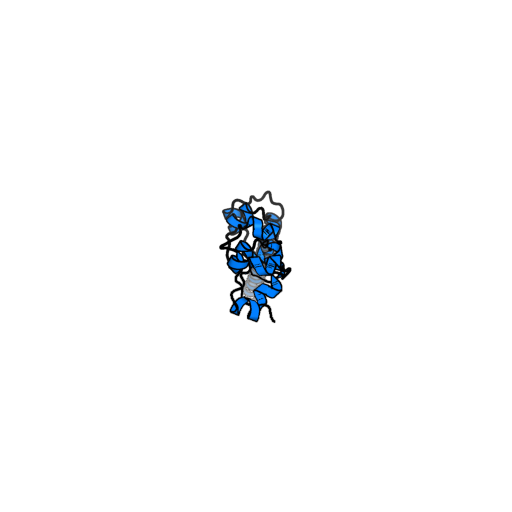21.122 1.00 56.91 119 SER A C 1
ATOM 903 O O . SER A 1 119 ? 15.762 -5.109 -21.978 1.00 56.91 119 SER A O 1
ATOM 905 N N . PHE A 1 120 ? 16.649 -3.115 -21.426 1.00 61.31 120 PHE A N 1
ATOM 906 C CA . PHE A 1 120 ? 16.578 -2.551 -22.775 1.00 61.31 120 PHE A CA 1
ATOM 907 C C . PHE A 1 120 ? 17.451 -3.331 -23.774 1.00 61.31 120 PHE A C 1
ATOM 909 O O . PHE A 1 120 ? 16.957 -3.746 -24.824 1.00 61.31 120 PHE A O 1
ATOM 916 N N . ASN A 1 121 ? 18.706 -3.633 -23.419 1.00 60.69 121 ASN A N 1
ATOM 917 C CA . ASN A 1 121 ? 19.608 -4.407 -24.278 1.00 60.69 121 ASN A CA 1
ATOM 918 C C . ASN A 1 121 ? 19.160 -5.859 -24.448 1.00 60.69 121 ASN A C 1
ATOM 920 O O . ASN A 1 121 ? 19.277 -6.391 -25.546 1.00 60.69 121 ASN A O 1
ATOM 924 N N . ILE A 1 122 ? 18.614 -6.496 -23.407 1.00 66.88 122 ILE A N 1
ATOM 925 C CA . ILE A 1 122 ? 18.086 -7.864 -23.508 1.00 66.88 122 ILE A CA 1
ATOM 926 C C . ILE A 1 122 ? 16.908 -7.914 -24.491 1.00 66.88 122 ILE A C 1
ATOM 928 O O . ILE A 1 122 ? 16.871 -8.778 -25.365 1.00 66.88 122 ILE A O 1
ATOM 932 N N . THR A 1 123 ? 15.973 -6.966 -24.401 1.00 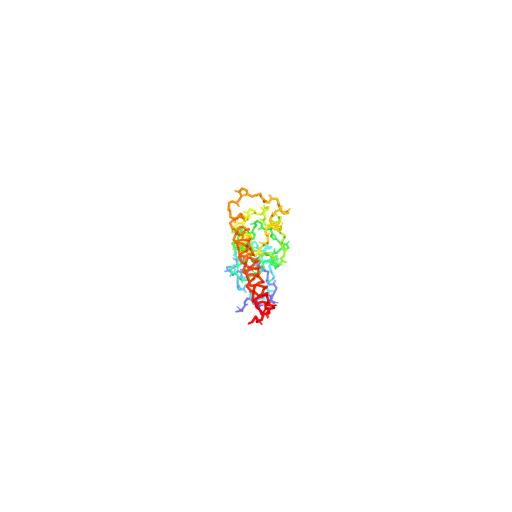67.94 123 THR A N 1
ATOM 933 C CA . THR A 1 123 ? 14.800 -6.924 -25.291 1.00 67.94 123 THR A CA 1
ATOM 934 C C . THR A 1 123 ? 15.205 -6.665 -26.745 1.00 67.94 123 THR A C 1
ATOM 936 O O . THR A 1 123 ? 14.729 -7.347 -27.653 1.00 67.94 123 THR A O 1
ATOM 939 N N . ILE A 1 124 ? 16.136 -5.730 -26.973 1.00 71.75 124 ILE A N 1
ATOM 940 C CA . ILE A 1 124 ? 16.698 -5.463 -28.305 1.00 71.75 124 ILE A CA 1
ATOM 941 C C . ILE A 1 124 ? 17.438 -6.688 -28.841 1.00 71.75 124 ILE A C 1
ATOM 943 O O . ILE A 1 124 ? 17.265 -7.039 -30.004 1.00 71.75 124 ILE A O 1
ATOM 947 N N . PHE A 1 125 ? 18.223 -7.370 -28.007 1.00 78.50 125 PHE A N 1
ATOM 948 C CA . PHE A 1 125 ? 18.961 -8.567 -28.401 1.00 78.50 125 PHE A CA 1
ATOM 949 C C . PHE A 1 125 ? 18.024 -9.678 -28.896 1.00 78.50 125 PHE A C 1
ATOM 951 O O . PHE A 1 125 ? 18.251 -10.236 -29.970 1.00 78.50 125 PHE A O 1
ATOM 958 N N . PHE A 1 126 ? 16.920 -9.941 -28.188 1.00 79.88 126 PHE A N 1
ATOM 959 C CA . PHE A 1 126 ? 15.909 -10.901 -28.646 1.00 79.88 126 PHE A CA 1
ATOM 960 C C . PHE A 1 126 ? 15.210 -10.456 -29.937 1.00 79.88 126 PHE A C 1
ATOM 962 O O . PHE A 1 126 ? 15.036 -11.273 -30.841 1.00 79.88 126 PHE A O 1
ATOM 969 N N . LEU A 1 127 ? 14.857 -9.173 -30.069 1.00 82.31 127 LEU A N 1
ATOM 970 C CA . LEU A 1 127 ? 14.246 -8.645 -31.292 1.00 82.31 127 LEU A CA 1
ATOM 971 C C . LEU A 1 127 ? 15.184 -8.800 -32.504 1.00 82.31 127 LEU A C 1
ATOM 973 O O . LEU A 1 127 ? 14.751 -9.248 -33.564 1.00 82.31 127 LEU A O 1
ATOM 977 N N . VAL A 1 128 ? 16.477 -8.493 -32.342 1.00 84.44 128 VAL A N 1
ATOM 978 C CA . VAL A 1 128 ? 17.499 -8.658 -33.388 1.00 84.44 128 VAL A CA 1
ATOM 979 C C . VAL A 1 128 ? 17.651 -10.127 -33.778 1.00 84.44 128 VAL A C 1
ATOM 981 O O . VAL A 1 128 ? 17.704 -10.425 -34.968 1.00 84.44 128 VAL A O 1
ATOM 984 N N . ILE A 1 129 ? 17.653 -11.058 -32.818 1.00 86.50 129 ILE A N 1
ATOM 985 C CA . ILE A 1 129 ? 17.705 -12.502 -33.107 1.00 86.50 129 ILE A CA 1
ATOM 986 C C . ILE A 1 129 ? 16.491 -12.953 -33.923 1.00 86.50 129 ILE A C 1
ATOM 988 O O . ILE A 1 129 ? 16.647 -13.691 -34.900 1.00 86.50 129 ILE A O 1
ATOM 992 N N . VAL A 1 130 ? 15.287 -12.506 -33.556 1.00 89.12 130 VAL A N 1
ATOM 993 C CA . VAL A 1 130 ? 14.055 -12.846 -34.284 1.00 89.12 130 VAL A CA 1
ATOM 994 C C . VAL A 1 130 ? 14.110 -12.295 -35.710 1.00 89.12 130 VAL A C 1
ATOM 996 O O . VAL A 1 130 ? 13.864 -13.036 -36.661 1.00 89.12 130 VAL A O 1
ATOM 999 N N . ILE A 1 131 ? 14.516 -11.033 -35.880 1.00 90.81 131 ILE A N 1
ATOM 1000 C CA . ILE A 1 131 ? 14.675 -10.403 -37.199 1.00 90.81 131 ILE A CA 1
ATOM 1001 C C . ILE A 1 131 ? 15.719 -11.151 -38.042 1.00 90.81 131 ILE A C 1
ATOM 1003 O O . ILE A 1 131 ? 15.448 -11.484 -39.195 1.00 90.81 131 ILE A O 1
ATOM 1007 N N . MET A 1 132 ? 16.886 -11.472 -37.474 1.00 89.38 132 MET A N 1
ATOM 1008 C CA . MET A 1 132 ? 17.938 -12.230 -38.162 1.00 89.38 132 MET A CA 1
ATOM 1009 C C . MET A 1 132 ? 17.456 -13.622 -38.583 1.00 89.38 132 MET A C 1
ATOM 1011 O O . MET A 1 132 ? 17.738 -14.063 -39.697 1.00 89.38 132 MET A O 1
ATOM 1015 N N . SER A 1 133 ? 16.676 -14.290 -37.731 1.00 90.25 133 SER A N 1
ATOM 1016 C CA . SER A 1 133 ? 16.089 -15.600 -38.032 1.00 90.25 133 SER A CA 1
ATOM 1017 C C . SER A 1 133 ? 15.102 -15.519 -39.200 1.00 90.25 133 SER A C 1
ATOM 1019 O O . SER A 1 133 ? 15.148 -16.349 -40.106 1.00 90.25 133 SER A O 1
ATOM 1021 N N . ILE A 1 134 ? 14.256 -14.484 -39.239 1.00 92.19 134 ILE A N 1
ATOM 1022 C CA . ILE A 1 134 ? 13.315 -14.245 -40.346 1.00 92.19 134 ILE A CA 1
ATOM 1023 C C . ILE A 1 134 ? 14.069 -13.971 -41.655 1.00 92.19 134 ILE A C 1
ATOM 1025 O O . ILE A 1 134 ? 13.756 -14.578 -42.682 1.00 92.19 134 ILE A O 1
ATOM 1029 N N . ILE A 1 135 ? 15.088 -13.106 -41.623 1.00 93.12 135 ILE A N 1
ATOM 1030 C CA . ILE A 1 135 ? 15.926 -12.795 -42.793 1.00 93.12 135 ILE A CA 1
ATOM 1031 C C . ILE A 1 135 ? 16.609 -14.063 -43.320 1.00 93.12 135 ILE A C 1
ATOM 1033 O O . ILE A 1 135 ? 16.606 -14.313 -44.527 1.00 93.12 135 ILE A O 1
ATOM 1037 N N . PHE A 1 136 ? 17.151 -14.896 -42.429 1.00 93.50 136 PHE A N 1
ATOM 1038 C CA . PHE A 1 136 ? 17.781 -16.161 -42.799 1.00 93.50 136 PHE A CA 1
ATOM 1039 C C . PHE A 1 136 ? 16.796 -17.112 -43.491 1.00 93.50 136 PHE A C 1
ATOM 1041 O O . PHE A 1 136 ? 17.099 -17.651 -44.558 1.00 93.50 136 PHE A O 1
ATOM 1048 N N . VAL A 1 137 ? 15.589 -17.272 -42.941 1.00 92.38 137 VAL A N 1
ATOM 1049 C CA . VAL A 1 137 ? 14.534 -18.092 -43.556 1.00 92.38 137 VAL A CA 1
ATOM 1050 C C . VAL A 1 137 ? 14.167 -17.562 -44.946 1.00 92.38 137 VAL A C 1
ATOM 1052 O O . VAL A 1 137 ? 14.108 -18.341 -45.900 1.00 92.38 137 VAL A O 1
ATOM 1055 N N . MET A 1 138 ? 13.997 -16.245 -45.107 1.00 91.12 138 MET A N 1
ATOM 1056 C CA . MET A 1 138 ? 13.718 -15.634 -46.414 1.00 91.12 138 MET A CA 1
ATOM 1057 C C . MET A 1 138 ? 14.842 -15.883 -47.428 1.00 91.12 138 MET A C 1
ATOM 1059 O O . MET A 1 138 ? 14.568 -16.214 -48.585 1.00 91.12 138 MET A O 1
ATOM 1063 N N . PHE A 1 139 ? 16.105 -15.781 -47.006 1.00 93.62 139 PHE A N 1
ATOM 1064 C CA . PHE A 1 139 ? 17.259 -16.061 -47.861 1.00 93.62 139 PHE A CA 1
ATOM 1065 C C . PHE A 1 139 ? 17.282 -17.520 -48.339 1.00 93.62 139 PHE A C 1
ATOM 1067 O O . PHE A 1 139 ? 17.468 -17.781 -49.532 1.00 93.62 139 PHE A O 1
ATOM 1074 N N . VAL A 1 140 ? 17.038 -18.477 -47.436 1.00 89.75 140 VAL A N 1
ATOM 1075 C CA . VAL A 1 140 ? 16.973 -19.910 -47.769 1.00 89.75 140 VAL A CA 1
ATOM 1076 C C . VAL A 1 140 ? 15.845 -20.193 -48.764 1.00 89.75 140 VAL A C 1
ATOM 1078 O O . VAL A 1 140 ? 16.069 -20.886 -49.762 1.00 89.75 140 VAL A O 1
ATOM 1081 N N . ILE A 1 141 ? 14.657 -19.620 -48.547 1.00 89.69 141 ILE A N 1
ATOM 1082 C CA . ILE A 1 141 ? 13.518 -19.758 -49.466 1.00 89.69 141 ILE A CA 1
ATOM 1083 C C . ILE A 1 141 ? 13.878 -19.202 -50.849 1.00 89.69 141 ILE A C 1
ATOM 1085 O O . ILE A 1 141 ? 13.686 -19.891 -51.853 1.00 89.69 141 ILE A O 1
ATOM 1089 N N . ASN A 1 142 ? 14.456 -17.999 -50.919 1.00 87.44 142 ASN A N 1
ATOM 1090 C CA . ASN A 1 142 ? 14.838 -17.369 -52.185 1.00 87.44 142 ASN A CA 1
ATOM 1091 C C . ASN A 1 142 ? 15.897 -18.189 -52.949 1.00 87.44 142 ASN A C 1
ATOM 1093 O O . ASN A 1 142 ? 15.776 -18.414 -54.156 1.00 87.44 142 ASN A O 1
ATOM 1097 N N . LYS A 1 143 ? 16.913 -18.714 -52.252 1.00 87.38 143 LYS A N 1
ATOM 1098 C CA . LYS A 1 143 ? 17.923 -19.594 -52.861 1.00 87.38 143 LYS A CA 1
ATOM 1099 C C . LYS A 1 143 ? 17.289 -20.861 -53.446 1.00 87.38 143 LYS A C 1
ATOM 1101 O O . LYS A 1 143 ? 17.619 -21.247 -54.565 1.00 87.38 143 LYS A O 1
ATOM 1106 N N . ASN A 1 144 ? 16.353 -21.482 -52.727 1.00 81.75 144 ASN A N 1
ATOM 1107 C CA . ASN A 1 144 ? 15.676 -22.700 -53.179 1.00 81.75 144 ASN A CA 1
ATOM 1108 C C . ASN A 1 144 ? 14.773 -22.443 -54.406 1.00 81.75 144 ASN A C 1
ATOM 1110 O O . ASN A 1 144 ? 14.758 -23.234 -55.348 1.00 81.75 144 ASN A O 1
ATOM 1114 N N . GLN A 1 145 ? 14.082 -21.298 -54.456 1.00 81.00 145 GLN A N 1
ATOM 1115 C CA . GLN A 1 145 ? 13.293 -20.888 -55.627 1.00 81.00 145 GLN A CA 1
ATOM 1116 C C . GLN A 1 145 ? 14.167 -20.652 -56.870 1.00 81.00 145 GLN A C 1
ATOM 1118 O O . GLN A 1 145 ? 13.795 -21.068 -57.966 1.00 81.00 145 GLN A O 1
ATOM 1123 N N . ASN A 1 146 ? 15.350 -20.049 -56.718 1.00 76.12 146 ASN A N 1
ATOM 1124 C CA . ASN A 1 146 ? 16.288 -19.858 -57.832 1.00 76.12 146 ASN A CA 1
ATOM 1125 C C . ASN A 1 146 ? 16.874 -21.180 -58.355 1.00 76.12 146 ASN A C 1
ATOM 1127 O O . ASN A 1 146 ? 17.061 -21.330 -59.561 1.00 76.12 146 ASN A O 1
ATOM 1131 N N . LEU A 1 147 ? 17.111 -22.162 -57.479 1.00 71.06 147 LEU A N 1
ATOM 1132 C CA . LEU A 1 147 ? 17.575 -23.493 -57.886 1.00 71.06 147 LEU A CA 1
ATOM 1133 C C . LEU A 1 147 ? 16.521 -24.252 -58.704 1.00 71.06 147 LEU A C 1
ATOM 1135 O O . LEU A 1 147 ? 16.873 -24.907 -59.680 1.00 71.06 147 LEU A O 1
ATOM 1139 N N . LYS A 1 148 ? 15.232 -24.121 -58.362 1.00 71.44 148 LYS A N 1
ATOM 1140 C CA . LYS A 1 148 ? 14.129 -24.735 -59.125 1.00 71.44 148 LYS A CA 1
ATOM 1141 C C . LYS A 1 148 ? 13.888 -24.085 -60.492 1.00 71.44 148 LYS A C 1
ATOM 1143 O O . LYS A 1 148 ? 13.298 -24.721 -61.357 1.00 71.44 148 LYS A O 1
ATOM 1148 N N . LYS A 1 149 ? 14.332 -22.838 -60.689 1.00 67.69 149 LYS A N 1
ATOM 1149 C CA . LYS A 1 149 ? 14.196 -22.092 -61.952 1.00 67.69 149 LYS A CA 1
ATOM 1150 C C . LYS A 1 149 ? 15.348 -22.317 -62.937 1.00 67.69 149 LYS A C 1
ATOM 1152 O O . LYS A 1 149 ? 15.268 -21.818 -64.056 1.00 67.69 149 LYS A O 1
ATOM 1157 N N . LYS A 1 150 ? 16.413 -23.041 -62.563 1.00 60.38 150 LYS A N 1
ATOM 1158 C CA . LYS A 1 150 ? 17.471 -23.392 -63.521 1.00 60.38 150 LYS A CA 1
ATOM 1159 C C . LYS A 1 150 ? 16.932 -24.426 -64.524 1.00 60.38 150 LYS A C 1
ATOM 1161 O O . LYS A 1 150 ? 16.463 -25.476 -64.081 1.00 60.38 150 LYS A O 1
ATOM 1166 N N . PRO A 1 151 ? 16.988 -24.161 -65.842 1.00 60.94 151 PRO A N 1
ATOM 1167 C CA . PRO A 1 151 ? 16.565 -25.131 -66.843 1.00 60.94 151 PRO A CA 1
ATOM 1168 C C . PRO A 1 151 ? 17.454 -26.377 -66.754 1.00 60.94 151 PRO A C 1
ATOM 1170 O O . PRO A 1 151 ? 18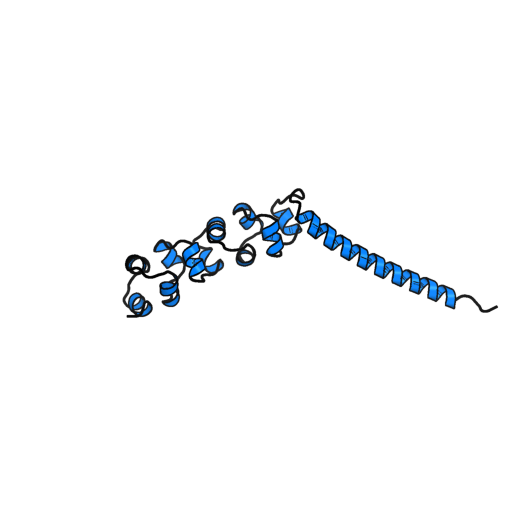.675 -26.270 -66.615 1.00 60.94 151 PRO A O 1
ATOM 1173 N N . LYS A 1 152 ? 16.830 -27.559 -66.789 1.00 61.31 152 LYS A N 1
ATOM 1174 C CA . LYS A 1 152 ? 17.544 -28.820 -67.006 1.00 61.31 152 LYS A CA 1
ATOM 1175 C C . LYS A 1 152 ? 18.045 -28.791 -68.450 1.00 61.31 152 LYS A C 1
ATOM 1177 O O . LYS A 1 152 ? 17.218 -28.854 -69.356 1.00 61.31 152 LYS A O 1
ATOM 1182 N N . ASN A 1 153 ? 19.353 -28.605 -68.626 1.00 56.16 153 ASN A N 1
ATOM 1183 C CA . ASN A 1 153 ? 20.026 -28.920 -69.887 1.00 56.16 153 ASN A CA 1
ATOM 1184 C C . ASN A 1 153 ? 19.903 -30.414 -70.183 1.00 56.16 153 ASN A C 1
ATOM 1186 O O . ASN A 1 153 ? 19.919 -31.198 -69.203 1.00 56.16 153 ASN A O 1
#